Protein AF-A0A6V7LEH1-F1 (afdb_monomer)

Secondary structure (DSSP, 8-state):
--HHHHHHHHHTT--EEEEESS--SS--TTEEEEE---TT----TTT--HHHHHHHHHS-HHHHHIIIIIHHHHGGGSHHHHHHHTSPTTS-S-----

Organism: NCBI:txid1563983

Radius of gyration: 16.27 Å; Cα contacts (8 Å, |Δi|>4): 75; chains: 1; bounding box: 35×27×44 Å

Sequence (98 aa):
MTGQLMKELAARGHQVDVVSVFPQKEPIPNYRDINIRENDTLILVNQISYDFAFELASMSLEFFSQLAGDGVCQLLEHPAMQDILKNKKGAYDVIVVE

Mean predicted aligned error: 4.43 Å

Foldseek 3Di:
DCVVVQLVCQVVPAQGEDEDCDFDPDDHHSYHDDHLDDPLQDDPVVPDDPVNVVVVVPDDPVVCCCRVPVSVVVSCVRPSNVCVVPDDPPPDPDDDDD

Structure (mmCIF, N/CA/C/O backbone):
data_AF-A0A6V7LEH1-F1
#
_entry.id   AF-A0A6V7LEH1-F1
#
loop_
_atom_site.group_PDB
_atom_site.id
_atom_site.type_symbol
_atom_site.label_atom_id
_atom_site.label_alt_id
_atom_site.label_comp_id
_atom_site.label_asym_id
_atom_site.label_entity_id
_atom_site.label_seq_id
_atom_site.pdbx_PDB_ins_code
_atom_site.Cartn_x
_atom_site.Cartn_y
_atom_site.Cartn_z
_atom_site.occupancy
_atom_site.B_iso_or_equiv
_atom_site.auth_seq_id
_atom_site.auth_comp_id
_atom_site.auth_asym_id
_atom_site.auth_atom_id
_atom_site.pdbx_PDB_model_num
ATOM 1 N N . MET A 1 1 ? 2.819 -10.019 -0.534 1.00 46.72 1 MET A N 1
ATOM 2 C CA . MET A 1 1 ? 2.641 -11.351 0.095 1.00 46.72 1 MET A CA 1
ATOM 3 C C . MET A 1 1 ? 2.038 -11.282 1.511 1.00 46.72 1 MET A C 1
ATOM 5 O O . MET A 1 1 ? 1.976 -12.305 2.181 1.00 46.72 1 MET A O 1
ATOM 9 N N . THR A 1 2 ? 1.437 -10.165 1.934 1.00 57.75 2 THR A N 1
ATOM 10 C CA . THR A 1 2 ? 0.831 -9.983 3.273 1.00 57.75 2 THR A CA 1
ATOM 11 C C . THR A 1 2 ? -0.708 -10.017 3.271 1.00 57.75 2 THR A C 1
ATOM 13 O O . THR A 1 2 ? -1.347 -10.093 4.322 1.00 57.75 2 THR A O 1
ATOM 16 N N . GLY A 1 3 ? -1.331 -10.119 2.089 1.00 79.06 3 GLY A N 1
ATOM 17 C CA . GLY A 1 3 ? -2.786 -10.233 1.953 1.00 79.06 3 GLY A CA 1
ATOM 18 C C . GLY A 1 3 ? -3.403 -11.396 2.743 1.00 79.06 3 GLY A C 1
ATOM 19 O O . GLY A 1 3 ? -4.511 -11.249 3.249 1.00 79.06 3 GLY A O 1
ATOM 20 N N . GLN A 1 4 ? -2.700 -12.526 2.912 1.00 91.44 4 GLN A N 1
ATOM 21 C CA . GLN A 1 4 ? -3.242 -13.656 3.677 1.00 91.44 4 GLN A CA 1
ATOM 22 C C . GLN A 1 4 ? -3.322 -13.352 5.176 1.00 91.44 4 GLN A C 1
ATOM 24 O O . GLN A 1 4 ? -4.336 -13.656 5.791 1.00 91.44 4 GLN A O 1
ATOM 29 N N . LEU A 1 5 ? -2.306 -12.707 5.760 1.00 93.81 5 LEU A N 1
ATOM 30 C CA . LEU A 1 5 ? -2.321 -12.350 7.182 1.00 93.81 5 LEU A CA 1
ATOM 31 C C . LEU A 1 5 ? -3.510 -11.437 7.504 1.00 93.81 5 LEU A C 1
ATOM 33 O O . LEU A 1 5 ? -4.252 -11.697 8.447 1.00 93.81 5 LEU A O 1
ATOM 37 N N . MET A 1 6 ? -3.724 -10.405 6.685 1.00 95.06 6 MET A N 1
ATOM 38 C CA . MET A 1 6 ? -4.826 -9.458 6.874 1.00 95.06 6 MET A CA 1
ATOM 39 C C . MET A 1 6 ? -6.199 -10.134 6.743 1.00 95.06 6 MET A C 1
ATOM 41 O O . MET A 1 6 ? -7.095 -9.884 7.548 1.00 95.06 6 MET A O 1
ATOM 45 N N . LYS A 1 7 ? -6.356 -11.053 5.781 1.00 94.50 7 LYS A N 1
ATOM 46 C CA . LYS A 1 7 ? -7.583 -11.856 5.623 1.00 94.50 7 LYS A CA 1
ATOM 47 C C . LYS A 1 7 ? -7.849 -12.749 6.830 1.00 94.50 7 LYS A C 1
ATOM 49 O O . LYS A 1 7 ? -8.979 -12.832 7.298 1.00 94.50 7 LYS A O 1
ATOM 54 N N . GLU A 1 8 ? -6.811 -13.396 7.346 1.00 95.75 8 GLU A N 1
ATOM 55 C CA . GLU A 1 8 ? -6.904 -14.281 8.506 1.00 95.75 8 GLU A CA 1
ATO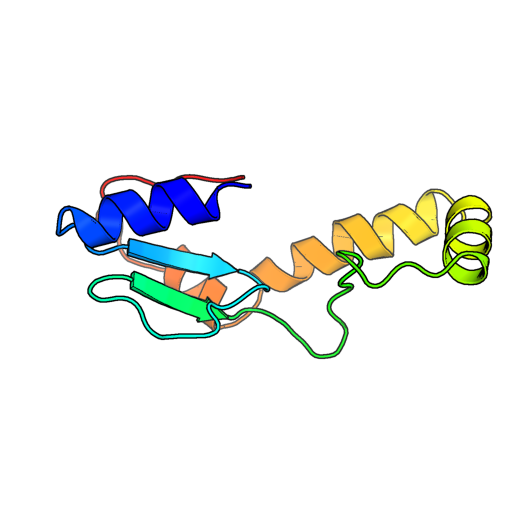M 56 C C . GLU A 1 8 ? -7.232 -13.528 9.804 1.00 95.75 8 GLU A C 1
ATOM 58 O O . GLU A 1 8 ? -7.926 -14.072 10.668 1.00 95.75 8 GLU A O 1
ATOM 63 N N . LEU A 1 9 ? -6.774 -12.280 9.946 1.00 96.25 9 LEU A N 1
ATOM 64 C CA . LEU A 1 9 ? -7.171 -11.392 11.042 1.00 96.25 9 LEU A CA 1
ATOM 65 C C . LEU A 1 9 ? -8.649 -10.996 10.923 1.00 96.25 9 LEU A C 1
ATOM 67 O O . LEU A 1 9 ? -9.397 -11.141 11.892 1.00 96.25 9 LEU A O 1
ATOM 71 N N . ALA A 1 10 ? -9.094 -10.588 9.732 1.00 96.88 10 ALA A N 1
ATOM 72 C CA . ALA A 1 10 ? -10.495 -10.248 9.482 1.00 96.88 10 ALA A CA 1
ATOM 73 C C . ALA A 1 10 ? -11.441 -11.437 9.744 1.00 96.88 10 ALA A C 1
ATOM 75 O O . ALA A 1 10 ? -12.464 -11.297 10.421 1.00 96.88 10 ALA A O 1
ATOM 76 N N . ALA A 1 11 ? -11.049 -12.639 9.306 1.00 97.00 11 ALA A N 1
ATOM 77 C CA . ALA A 1 11 ? -11.788 -13.883 9.536 1.00 97.00 11 ALA A CA 1
ATOM 78 C C . ALA A 1 11 ? -11.902 -14.260 11.025 1.00 97.00 11 ALA A C 1
ATOM 80 O O . ALA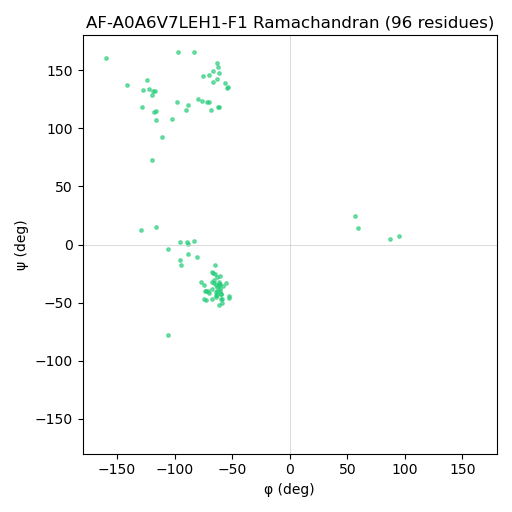 A 1 11 ? -12.877 -14.890 11.430 1.00 97.00 11 ALA A O 1
ATOM 81 N N . ARG A 1 12 ? -10.933 -13.851 11.855 1.00 97.44 12 ARG A N 1
ATOM 82 C CA . ARG A 1 12 ? -10.964 -14.023 13.320 1.00 97.44 12 ARG A CA 1
ATOM 83 C C . ARG A 1 12 ? -11.760 -12.934 14.046 1.00 97.44 12 ARG A C 1
ATOM 85 O O . ARG A 1 12 ? -11.841 -12.970 15.270 1.00 97.44 12 ARG A O 1
ATOM 92 N N . GLY A 1 13 ? -12.372 -12.005 13.312 1.00 97.62 13 GLY A N 1
ATOM 93 C CA . GLY A 1 13 ? -13.251 -10.969 13.857 1.00 97.62 13 GLY A CA 1
ATOM 94 C C . GLY A 1 13 ? -12.569 -9.631 14.141 1.00 97.62 1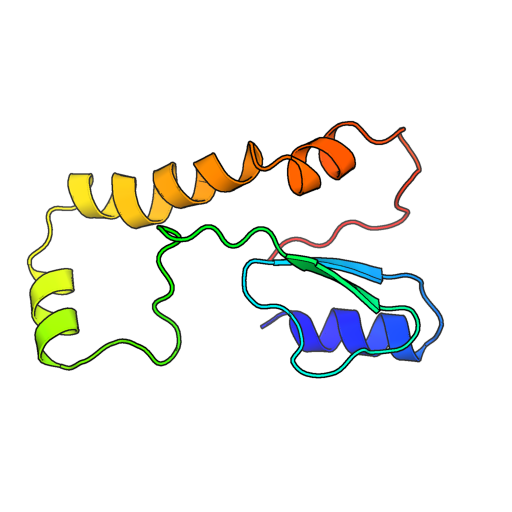3 GLY A C 1
ATOM 95 O O . GLY A 1 13 ? -13.203 -8.752 14.720 1.00 97.62 13 GLY A O 1
ATOM 96 N N . HIS A 1 14 ? -11.308 -9.448 13.742 1.00 97.56 14 HIS A N 1
ATOM 97 C CA . HIS A 1 14 ? -10.662 -8.136 13.812 1.00 97.56 14 HIS A CA 1
ATOM 98 C C . HIS A 1 14 ? -11.173 -7.225 12.690 1.00 97.56 14 HIS A C 1
ATOM 100 O O . HIS A 1 14 ? -11.419 -7.699 11.585 1.00 97.56 14 HIS A O 1
ATOM 106 N N . GLN A 1 15 ? -11.304 -5.922 12.952 1.00 97.44 15 GLN A N 1
ATOM 107 C CA . GLN A 1 15 ? -11.488 -4.933 11.886 1.00 97.44 15 GLN A CA 1
ATOM 108 C C . GLN A 1 15 ? -10.133 -4.627 11.258 1.00 97.44 15 GLN A C 1
ATOM 110 O O . GLN A 1 15 ? -9.185 -4.288 11.967 1.00 97.44 15 GLN A O 1
ATOM 115 N N . VAL A 1 16 ? -10.041 -4.784 9.943 1.00 96.50 16 VAL A N 1
ATOM 116 C CA . VAL A 1 16 ? -8.792 -4.634 9.203 1.00 96.50 16 VAL A CA 1
ATOM 117 C C . VAL A 1 16 ? -9.006 -3.670 8.049 1.00 96.50 16 VAL A C 1
ATOM 119 O O . VAL A 1 16 ? -9.776 -3.956 7.135 1.00 96.50 16 VAL A O 1
ATOM 122 N N . ASP A 1 17 ? -8.277 -2.562 8.073 1.00 95.50 17 ASP A N 1
ATOM 123 C CA . ASP A 1 17 ? -8.177 -1.632 6.954 1.00 95.50 17 ASP A CA 1
ATOM 124 C C . ASP A 1 17 ? -6.894 -1.952 6.183 1.00 95.50 17 ASP A C 1
ATOM 126 O O . ASP A 1 17 ? -5.803 -1.954 6.758 1.00 95.50 17 ASP A O 1
ATOM 130 N N . VAL 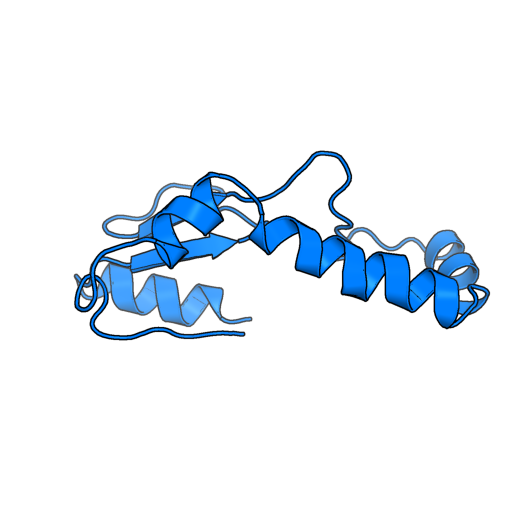A 1 18 ? -7.008 -2.241 4.885 1.00 95.38 18 VAL A N 1
ATOM 131 C CA . VAL A 1 18 ? -5.851 -2.521 4.025 1.00 95.38 18 VAL A CA 1
ATOM 132 C C . VAL A 1 18 ? -5.739 -1.467 2.948 1.00 95.38 18 VAL A C 1
ATOM 134 O O . VAL A 1 18 ? -6.581 -1.368 2.060 1.00 95.38 18 VAL A O 1
ATOM 137 N N . VAL A 1 19 ? -4.651 -0.708 3.014 1.00 93.94 19 VAL A N 1
ATOM 138 C CA . VAL A 1 19 ? -4.280 0.266 1.993 1.00 93.94 19 VAL A CA 1
ATOM 139 C C . VAL A 1 19 ? -3.437 -0.424 0.940 1.00 93.94 19 VAL A C 1
ATOM 141 O O . VAL A 1 19 ? -2.381 -0.975 1.248 1.00 93.94 19 VAL A O 1
ATOM 144 N N . SER A 1 20 ? -3.901 -0.429 -0.304 1.00 91.62 20 SER A N 1
ATOM 145 C CA . SER A 1 20 ? -3.178 -1.085 -1.389 1.00 91.62 20 SER A CA 1
ATOM 146 C C . SER A 1 20 ? -3.592 -0.557 -2.755 1.00 91.62 20 SER A C 1
ATOM 148 O O . SER A 1 20 ? -4.679 -0.019 -2.932 1.00 91.62 20 SER A O 1
ATOM 150 N N . VAL A 1 21 ? -2.741 -0.789 -3.750 1.00 90.88 21 VAL A N 1
ATOM 151 C CA . VAL A 1 21 ? -3.080 -0.640 -5.174 1.00 90.88 21 VAL A CA 1
ATOM 152 C C . VAL A 1 21 ? -3.673 -1.933 -5.768 1.00 90.88 21 VAL A C 1
ATOM 154 O O . VAL A 1 21 ? -4.002 -1.995 -6.955 1.00 90.88 21 VAL A O 1
ATOM 157 N N . PHE A 1 22 ? -3.808 -2.979 -4.943 1.00 90.62 22 PHE A N 1
ATOM 158 C CA . PHE A 1 22 ? -4.308 -4.308 -5.299 1.00 90.62 22 PHE A CA 1
ATOM 159 C C . PHE A 1 22 ? -5.565 -4.669 -4.484 1.00 90.62 22 PHE A C 1
ATOM 161 O O . PHE A 1 22 ? -5.482 -5.512 -3.585 1.00 90.62 22 PHE A O 1
ATOM 168 N N . PRO A 1 23 ? -6.727 -4.052 -4.765 1.00 90.19 23 PRO A N 1
ATOM 169 C CA . PRO A 1 23 ? -7.953 -4.334 -4.019 1.00 90.19 23 PRO A CA 1
ATOM 170 C C . PRO A 1 23 ? -8.397 -5.796 -4.172 1.00 90.19 23 PRO A C 1
ATOM 172 O O . PRO A 1 23 ? -8.128 -6.440 -5.197 1.00 90.19 23 PRO A O 1
ATOM 175 N N . GLN A 1 24 ? -9.105 -6.329 -3.172 1.00 90.88 24 GLN A N 1
ATOM 176 C CA . GLN A 1 24 ? -9.738 -7.643 -3.301 1.00 90.88 24 GLN A CA 1
ATOM 177 C C . GLN A 1 24 ? -10.772 -7.662 -4.434 1.00 90.88 24 GLN A C 1
ATOM 179 O O . GLN A 1 24 ? -11.444 -6.676 -4.722 1.00 90.88 24 GLN A O 1
ATOM 184 N N . LYS A 1 25 ? -10.907 -8.825 -5.080 1.00 89.31 25 LYS A N 1
ATOM 185 C CA . LYS A 1 25 ? -11.923 -9.041 -6.125 1.00 89.31 25 LYS A CA 1
ATOM 186 C C . LYS A 1 25 ? -13.327 -9.184 -5.545 1.00 89.31 25 LYS A C 1
ATOM 188 O O . LYS A 1 25 ? -14.287 -8.758 -6.168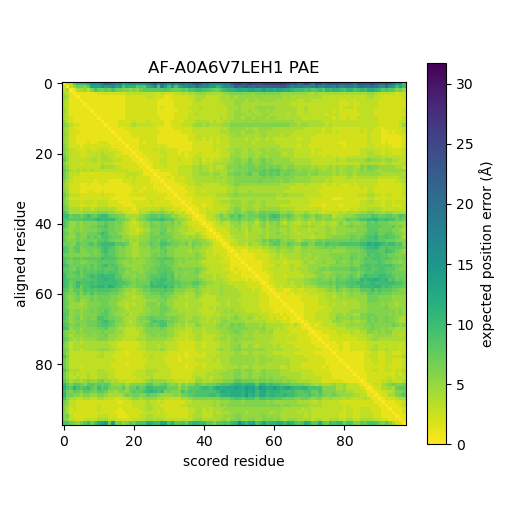 1.00 89.31 25 LYS A O 1
ATOM 193 N N . GLU A 1 26 ? -13.411 -9.793 -4.367 1.00 91.81 26 GLU A N 1
ATOM 194 C CA . GLU A 1 26 ? -14.651 -10.062 -3.652 1.00 91.81 26 GLU A CA 1
ATOM 195 C C . GLU A 1 26 ? -14.566 -9.434 -2.257 1.00 91.81 26 GLU A C 1
ATOM 197 O O . GLU A 1 26 ? -13.495 -9.491 -1.640 1.00 91.81 26 GLU A O 1
ATOM 202 N N . PRO A 1 27 ? -15.664 -8.861 -1.738 1.00 93.06 27 PRO A N 1
ATOM 203 C CA . PRO A 1 27 ? -15.684 -8.278 -0.405 1.00 93.06 27 PRO A CA 1
ATOM 204 C C . PRO A 1 27 ? -15.510 -9.355 0.672 1.00 93.06 27 PRO A C 1
ATOM 206 O O . PRO A 1 27 ? -16.091 -10.439 0.596 1.00 93.06 27 PRO A O 1
ATOM 209 N N . ILE A 1 28 ? -14.737 -9.037 1.712 1.00 94.62 28 ILE A N 1
ATOM 210 C CA . ILE A 1 28 ? -14.488 -9.921 2.857 1.00 94.62 28 ILE A CA 1
ATOM 211 C C . ILE A 1 28 ? -15.053 -9.249 4.123 1.00 94.62 28 ILE A C 1
ATOM 213 O O . ILE A 1 28 ? -14.793 -8.067 4.351 1.00 94.62 28 ILE A O 1
ATOM 217 N N . PRO A 1 29 ? -15.825 -9.957 4.970 1.00 96.50 29 PRO A N 1
ATOM 218 C CA . PRO A 1 29 ? -16.317 -9.397 6.228 1.00 96.50 29 PRO A CA 1
ATOM 219 C C . PRO A 1 29 ? -15.181 -8.878 7.120 1.00 96.50 29 PRO A C 1
ATOM 221 O O . PRO A 1 29 ? -14.152 -9.536 7.254 1.00 96.50 29 PRO A O 1
ATOM 224 N N . ASN A 1 30 ? -15.387 -7.718 7.752 1.00 97.12 30 ASN A N 1
ATOM 225 C CA . ASN A 1 30 ? -14.407 -7.020 8.603 1.00 97.12 30 ASN A CA 1
ATOM 226 C C . ASN A 1 30 ? -13.088 -6.630 7.907 1.00 97.12 30 ASN A C 1
ATOM 228 O O . ASN A 1 30 ? -12.123 -6.275 8.581 1.00 97.12 30 ASN A O 1
ATOM 232 N N . TYR A 1 31 ? -13.050 -6.674 6.576 1.00 96.62 31 TYR A N 1
ATOM 233 C CA . TYR A 1 31 ? -11.911 -6.264 5.769 1.00 96.62 31 TYR A CA 1
ATOM 234 C C . TYR A 1 31 ? -12.327 -5.090 4.886 1.00 96.62 31 TYR A C 1
ATOM 236 O O . TYR A 1 31 ? -13.173 -5.228 3.999 1.00 96.62 31 TYR A O 1
ATOM 244 N N . ARG A 1 32 ? -11.741 -3.923 5.123 1.00 95.50 32 ARG A N 1
ATOM 245 C CA . ARG A 1 32 ? -11.968 -2.726 4.323 1.00 95.50 32 ARG A CA 1
ATOM 246 C C . ARG A 1 32 ? -10.788 -2.521 3.385 1.00 95.50 32 ARG A C 1
ATOM 248 O O . ARG A 1 32 ? -9.707 -2.116 3.807 1.00 95.50 32 ARG A O 1
ATOM 255 N N . ASP A 1 33 ? -11.021 -2.762 2.100 1.00 94.44 33 ASP A N 1
ATOM 256 C CA . ASP A 1 33 ? -10.086 -2.377 1.046 1.00 94.44 33 ASP A CA 1
ATOM 257 C C . ASP A 1 33 ? -10.091 -0.857 0.858 1.00 94.44 33 ASP A C 1
ATOM 259 O O . ASP A 1 33 ? -11.118 -0.247 0.548 1.00 94.44 33 ASP A O 1
ATOM 263 N N . ILE A 1 34 ? 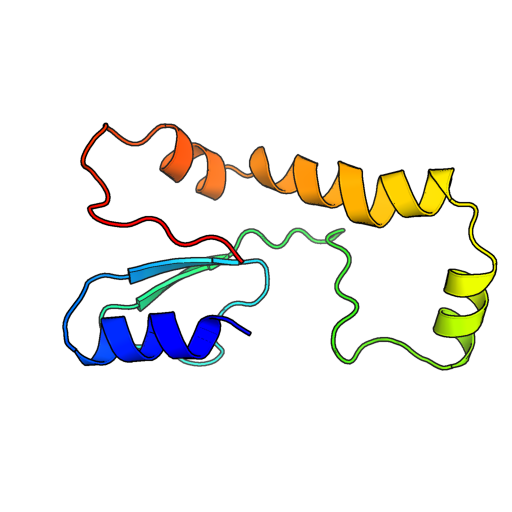-8.921 -0.247 1.010 1.00 94.69 34 ILE A N 1
ATOM 264 C CA . ILE A 1 34 ? -8.671 1.165 0.740 1.00 94.69 34 ILE A CA 1
ATOM 265 C C . ILE A 1 34 ? -7.763 1.226 -0.483 1.00 94.69 34 ILE A C 1
ATOM 267 O O . ILE A 1 34 ? -6.538 1.127 -0.393 1.00 94.69 34 ILE A O 1
ATOM 271 N N . ASN A 1 35 ? -8.395 1.341 -1.648 1.00 93.00 35 ASN A N 1
ATOM 272 C CA . ASN A 1 35 ? -7.684 1.413 -2.912 1.00 93.00 35 ASN A CA 1
ATOM 273 C C . ASN A 1 35 ? -7.062 2.804 -3.098 1.00 93.00 35 ASN A C 1
ATOM 275 O O . ASN A 1 35 ? -7.781 3.801 -3.078 1.00 93.00 35 ASN A O 1
ATOM 279 N N . ILE A 1 36 ? -5.747 2.846 -3.301 1.00 93.62 36 ILE A N 1
ATOM 280 C CA . ILE A 1 36 ? -4.980 4.072 -3.593 1.00 93.62 36 ILE A CA 1
ATOM 281 C C . ILE A 1 36 ? -4.343 4.038 -4.987 1.00 93.62 36 ILE A C 1
ATOM 283 O O . ILE A 1 36 ? -3.412 4.783 -5.266 1.00 93.62 36 ILE A O 1
ATOM 287 N N . ARG A 1 37 ? -4.786 3.117 -5.849 1.00 91.19 37 ARG A N 1
ATOM 288 C CA . ARG A 1 37 ? -4.292 3.003 -7.220 1.00 91.19 37 ARG A CA 1
ATOM 289 C C . ARG A 1 37 ? -4.774 4.181 -8.058 1.00 91.19 37 ARG A C 1
ATOM 291 O O . ARG A 1 37 ? -5.975 4.331 -8.269 1.00 91.19 37 ARG A O 1
ATOM 298 N N . GLU A 1 38 ? -3.820 4.900 -8.626 1.00 87.94 38 GLU A N 1
ATOM 299 C CA . GLU A 1 38 ? -4.032 5.929 -9.639 1.00 87.94 38 GLU A CA 1
ATOM 300 C C . GLU A 1 38 ? -3.818 5.371 -11.056 1.00 87.94 38 GLU A C 1
ATOM 302 O O . GLU A 1 38 ? -3.282 4.272 -11.251 1.00 87.94 38 GLU A O 1
ATOM 307 N N . ASN A 1 39 ? -4.259 6.119 -12.070 1.00 82.81 39 ASN A N 1
ATOM 308 C CA . ASN A 1 39 ? -4.185 5.691 -13.475 1.00 82.81 39 ASN A CA 1
ATOM 309 C C . ASN A 1 39 ? -2.747 5.464 -13.967 1.00 82.81 39 ASN A C 1
ATOM 311 O O . ASN A 1 39 ? -2.514 4.609 -14.820 1.00 82.81 39 ASN A O 1
ATOM 315 N N . ASP A 1 40 ? -1.799 6.225 -13.435 1.00 80.94 40 ASP A N 1
ATOM 316 C CA . ASP A 1 40 ? -0.368 6.187 -13.739 1.00 80.94 40 ASP A CA 1
ATOM 317 C C . ASP A 1 40 ? 0.436 5.322 -12.757 1.00 80.94 40 ASP A C 1
ATOM 319 O O . ASP A 1 40 ? 1.650 5.183 -12.901 1.00 80.94 40 ASP A O 1
ATOM 323 N N . THR A 1 41 ? -0.227 4.680 -11.788 1.00 83.94 41 THR A N 1
ATOM 324 C CA . THR A 1 41 ? 0.439 3.756 -10.869 1.00 83.94 41 THR A CA 1
ATOM 325 C C . THR A 1 41 ? 1.034 2.583 -11.643 1.00 83.94 41 THR A C 1
ATOM 327 O O . THR A 1 41 ? 0.313 1.780 -12.248 1.00 83.94 41 THR A O 1
ATOM 330 N N . LEU A 1 42 ? 2.358 2.437 -11.573 1.00 82.75 42 LEU A N 1
ATOM 331 C CA . LEU A 1 42 ? 3.059 1.330 -12.206 1.00 82.75 42 LEU A CA 1
ATOM 332 C C . LEU A 1 42 ? 2.715 0.001 -11.515 1.00 82.75 42 LEU A C 1
ATOM 334 O O . LEU A 1 42 ? 3.092 -0.239 -10.369 1.00 82.75 42 LEU A O 1
ATOM 338 N N . ILE A 1 43 ? 2.059 -0.907 -12.244 1.00 84.88 43 ILE A N 1
ATOM 339 C CA . ILE A 1 43 ? 1.758 -2.267 -11.783 1.00 84.88 43 ILE A CA 1
ATOM 340 C C . ILE A 1 43 ? 2.480 -3.282 -12.663 1.00 84.88 43 ILE A C 1
ATOM 342 O O . ILE A 1 43 ? 2.076 -3.542 -13.792 1.00 84.88 43 ILE A O 1
ATOM 346 N N . LEU A 1 44 ? 3.528 -3.898 -12.117 1.00 84.19 44 LEU A N 1
ATOM 347 C CA . LEU A 1 44 ? 4.335 -4.888 -12.838 1.00 84.19 44 LEU A CA 1
ATOM 348 C C . LEU A 1 44 ? 3.901 -6.340 -12.593 1.00 84.19 44 LEU A C 1
ATOM 350 O O . LEU A 1 44 ? 4.247 -7.245 -13.353 1.00 84.19 44 LEU A O 1
ATOM 354 N N . VAL A 1 45 ? 3.137 -6.591 -11.528 1.00 84.69 45 VAL A N 1
ATOM 355 C CA . VAL A 1 45 ? 2.756 -7.951 -11.125 1.00 84.69 45 VAL A CA 1
ATOM 356 C C . VAL A 1 45 ? 1.919 -8.610 -12.223 1.00 84.69 45 VAL A C 1
ATOM 358 O O . VAL A 1 45 ? 0.827 -8.147 -12.538 1.00 84.69 45 VAL A O 1
ATOM 361 N N . ASN A 1 46 ? 2.421 -9.718 -12.778 1.00 84.44 46 ASN A N 1
ATOM 362 C CA . ASN A 1 46 ? 1.801 -10.470 -13.878 1.00 84.44 46 ASN A CA 1
ATOM 363 C C . ASN A 1 46 ? 1.534 -9.641 -15.153 1.00 84.44 46 ASN A C 1
ATOM 365 O O . ASN A 1 46 ? 0.634 -9.985 -15.919 1.00 84.44 46 ASN A O 1
ATOM 369 N N . GLN A 1 47 ? 2.273 -8.547 -15.369 1.00 84.62 47 GLN A N 1
ATOM 370 C CA . GLN A 1 47 ? 2.113 -7.646 -16.523 1.00 84.62 47 GLN A CA 1
ATOM 371 C C . GLN A 1 47 ? 3.441 -7.361 -17.255 1.00 84.62 47 GLN A C 1
ATOM 373 O O . GLN A 1 47 ? 3.499 -6.474 -18.099 1.00 84.62 47 GLN A O 1
ATOM 378 N N . ILE A 1 48 ? 4.512 -8.109 -16.966 1.00 88.69 48 ILE A N 1
ATOM 379 C CA . ILE A 1 48 ? 5.805 -7.953 -17.650 1.00 88.69 48 ILE A CA 1
ATOM 380 C C . ILE A 1 48 ? 5.855 -8.875 -18.874 1.00 88.69 48 ILE A C 1
ATOM 382 O O . ILE A 1 48 ? 5.842 -10.099 -18.736 1.00 88.69 48 ILE A O 1
ATOM 386 N N . SER A 1 49 ? 5.939 -8.287 -20.069 1.00 91.12 49 SER A N 1
ATOM 387 C CA . SER A 1 49 ? 6.267 -9.008 -21.304 1.00 91.12 49 SER A CA 1
ATOM 388 C C . SER A 1 49 ? 7.784 -9.178 -21.460 1.00 91.12 49 SER A C 1
ATOM 390 O O . SER A 1 49 ? 8.566 -8.515 -20.780 1.00 91.12 49 SER A O 1
ATOM 392 N N . TYR A 1 50 ? 8.212 -10.058 -22.372 1.00 91.19 50 TYR A N 1
ATOM 393 C CA . TYR A 1 50 ? 9.635 -10.236 -22.682 1.00 91.19 50 TYR A CA 1
ATOM 394 C C . TYR A 1 50 ? 10.282 -8.932 -23.173 1.00 91.19 50 TYR A C 1
ATOM 396 O O . TYR A 1 50 ? 11.326 -8.535 -22.661 1.00 91.19 50 TYR A O 1
ATOM 404 N N . ASP A 1 51 ? 9.627 -8.240 -24.107 1.00 92.19 51 ASP A N 1
ATOM 405 C CA . ASP A 1 51 ? 10.142 -6.991 -24.674 1.00 92.19 51 ASP A CA 1
ATOM 406 C C . ASP A 1 51 ? 10.234 -5.897 -23.604 1.00 92.19 51 ASP A C 1
ATOM 408 O O . ASP A 1 51 ? 11.270 -5.251 -23.458 1.00 92.19 51 ASP A O 1
ATOM 412 N N . PHE A 1 52 ? 9.199 -5.772 -22.767 1.00 87.81 52 PHE A N 1
ATOM 413 C CA . PHE A 1 52 ? 9.190 -4.802 -21.676 1.00 87.81 52 PHE A CA 1
ATOM 414 C C . PHE A 1 52 ? 10.250 -5.109 -20.608 1.00 87.81 52 PHE A C 1
ATOM 416 O O . PHE A 1 52 ? 10.830 -4.195 -20.028 1.00 87.81 52 PHE A O 1
ATOM 423 N N . ALA A 1 53 ? 10.563 -6.385 -20.359 1.00 89.25 53 ALA A N 1
ATOM 424 C CA . ALA A 1 53 ? 11.667 -6.758 -19.475 1.00 89.25 53 ALA A CA 1
ATOM 425 C C . ALA A 1 53 ? 13.027 -6.285 -20.018 1.00 89.25 53 ALA A C 1
ATOM 427 O O . ALA A 1 53 ? 13.889 -5.868 -19.242 1.00 89.25 53 ALA A O 1
ATOM 428 N N . PHE A 1 54 ? 13.217 -6.324 -21.339 1.00 91.38 54 PHE A N 1
ATOM 429 C CA . PHE A 1 54 ? 14.436 -5.836 -21.981 1.00 91.38 54 PHE A CA 1
ATOM 430 C C . PHE A 1 54 ? 14.525 -4.307 -21.933 1.00 91.38 54 PHE A C 1
ATOM 432 O O . PHE A 1 54 ? 15.591 -3.763 -21.640 1.00 91.38 54 PHE A O 1
ATOM 439 N N . GLU A 1 55 ? 13.399 -3.617 -22.134 1.00 88.62 55 GLU A N 1
ATOM 440 C CA . GLU A 1 55 ? 13.299 -2.168 -21.935 1.00 88.62 55 GLU A CA 1
ATOM 441 C C . GLU A 1 55 ? 13.651 -1.793 -20.493 1.00 88.62 55 GLU A C 1
ATOM 443 O O . GLU A 1 55 ? 14.555 -0.982 -20.292 1.00 88.62 55 GLU A O 1
ATOM 448 N N . LEU A 1 56 ? 13.045 -2.455 -19.496 1.00 86.00 56 LEU A N 1
ATOM 449 C CA . LEU A 1 56 ? 13.354 -2.283 -18.071 1.00 86.00 56 LEU A CA 1
ATOM 450 C C . LEU A 1 56 ? 14.847 -2.438 -17.772 1.00 86.00 56 LEU A C 1
ATOM 452 O O . LEU A 1 56 ? 15.415 -1.603 -17.072 1.00 86.00 56 LEU A O 1
ATOM 456 N N . ALA A 1 57 ? 15.493 -3.468 -18.323 1.00 87.56 57 ALA A N 1
ATOM 457 C CA . ALA A 1 57 ? 16.922 -3.712 -18.127 1.00 87.56 57 ALA A CA 1
ATOM 458 C C . ALA A 1 57 ? 17.819 -2.640 -18.772 1.00 87.56 57 ALA A C 1
ATOM 460 O O . ALA A 1 57 ? 18.955 -2.449 -18.340 1.00 87.56 57 ALA A O 1
ATOM 461 N N . SER A 1 58 ? 17.323 -1.951 -19.802 1.00 91.19 58 SER A N 1
ATOM 462 C CA . SER A 1 58 ? 18.033 -0.866 -20.485 1.00 91.19 58 SER A CA 1
ATOM 463 C C . SER A 1 58 ? 17.801 0.518 -19.868 1.00 91.19 58 SER A C 1
ATOM 465 O O . SER A 1 58 ? 18.469 1.478 -20.258 1.00 91.19 58 SER A O 1
ATOM 467 N N . MET A 1 59 ? 16.875 0.640 -18.909 1.00 90.19 59 MET A N 1
ATOM 468 C CA . MET A 1 59 ? 16.576 1.916 -18.261 1.00 90.19 59 MET A CA 1
ATOM 469 C C . MET A 1 59 ? 17.718 2.380 -17.360 1.00 90.19 59 MET A C 1
ATOM 471 O O . MET A 1 59 ? 18.407 1.590 -16.714 1.00 90.19 59 MET A O 1
ATOM 475 N N . SER A 1 60 ? 17.907 3.700 -17.294 1.00 93.94 60 SER A N 1
ATOM 476 C CA . SER A 1 60 ? 18.859 4.281 -16.355 1.00 93.94 60 SER A CA 1
ATOM 477 C C . SER A 1 60 ? 18.380 4.071 -14.919 1.00 93.94 60 SER A C 1
ATOM 479 O O . SER A 1 60 ? 17.180 4.068 -14.632 1.00 93.94 60 SER A O 1
ATOM 481 N N . LEU A 1 61 ? 19.333 3.948 -13.994 1.00 90.25 61 LEU A N 1
ATOM 482 C CA . LEU A 1 61 ? 19.026 3.845 -12.569 1.00 90.25 61 LEU A CA 1
ATOM 483 C C . LEU A 1 61 ? 18.227 5.058 -12.068 1.00 90.25 61 LEU A C 1
ATOM 485 O O . LEU A 1 61 ? 17.349 4.906 -11.225 1.00 90.25 61 LEU A O 1
ATOM 489 N N . GLU A 1 62 ? 18.519 6.248 -12.599 1.00 92.38 62 GLU A N 1
ATOM 490 C CA . GLU A 1 62 ? 17.803 7.483 -12.268 1.00 92.38 62 GLU A CA 1
ATOM 491 C C . GLU A 1 62 ? 16.325 7.390 -12.655 1.00 92.38 62 GLU A C 1
ATOM 493 O O . GLU A 1 62 ? 15.456 7.584 -11.807 1.00 92.38 62 GLU A O 1
ATOM 498 N N . PHE A 1 63 ? 16.036 7.018 -13.905 1.00 89.69 63 PHE A N 1
ATOM 499 C CA . PHE A 1 63 ? 14.660 6.894 -14.374 1.00 89.69 63 PHE A CA 1
ATOM 500 C C . PHE A 1 63 ? 13.912 5.784 -13.628 1.00 89.69 63 PHE A C 1
ATOM 502 O O . PHE A 1 63 ? 12.770 5.968 -13.211 1.00 89.69 63 PHE A O 1
ATOM 509 N N . PHE A 1 64 ? 14.576 4.651 -13.383 1.00 87.38 64 PHE A N 1
ATOM 510 C CA . PHE A 1 64 ? 13.997 3.572 -12.589 1.00 87.38 64 PHE A CA 1
ATOM 511 C C . PHE A 1 64 ? 13.671 4.019 -11.157 1.00 87.38 64 PHE A C 1
ATOM 513 O O . PHE A 1 64 ? 12.614 3.674 -10.638 1.00 87.38 64 PHE A O 1
ATOM 520 N N . SER A 1 65 ? 14.538 4.821 -10.534 1.00 89.38 65 SER A N 1
ATOM 521 C CA . SER A 1 65 ? 14.312 5.345 -9.180 1.00 89.38 65 SER A CA 1
ATOM 522 C C . SER A 1 65 ? 13.141 6.325 -9.130 1.00 89.38 65 SER A C 1
ATOM 524 O O . SER A 1 65 ? 12.351 6.272 -8.192 1.00 89.38 65 SER A O 1
ATOM 526 N N . GLN A 1 66 ? 12.973 7.170 -10.149 1.00 87.62 66 GLN A N 1
ATOM 527 C CA . GLN A 1 66 ? 11.802 8.047 -10.245 1.00 87.62 66 GLN A CA 1
ATOM 528 C C . GLN A 1 66 ? 10.512 7.234 -10.396 1.00 87.62 66 GLN A C 1
ATOM 530 O O . GLN A 1 66 ? 9.529 7.481 -9.702 1.00 87.62 66 GLN A O 1
ATOM 535 N N . LEU A 1 67 ? 10.523 6.228 -11.272 1.00 83.81 67 LEU A N 1
ATOM 536 C CA . LEU A 1 67 ? 9.336 5.442 -11.588 1.00 83.81 67 LEU A CA 1
ATOM 537 C C . LEU A 1 67 ? 8.923 4.491 -10.448 1.00 83.81 67 LEU A C 1
ATOM 539 O O . LEU A 1 67 ? 7.751 4.435 -10.085 1.00 83.81 67 LEU A O 1
ATOM 543 N N . ALA A 1 68 ? 9.870 3.731 -9.892 1.00 83.94 68 ALA A N 1
ATOM 544 C CA . ALA A 1 68 ? 9.609 2.707 -8.875 1.00 83.94 68 ALA A CA 1
ATOM 545 C C . ALA A 1 68 ? 9.799 3.201 -7.429 1.00 83.94 68 ALA A C 1
ATOM 547 O O . ALA A 1 68 ? 9.395 2.511 -6.495 1.00 83.94 68 ALA A O 1
ATOM 548 N N . GLY A 1 69 ? 10.424 4.365 -7.237 1.00 86.38 69 GLY A N 1
ATOM 549 C CA . GLY A 1 69 ? 10.617 5.011 -5.940 1.00 86.38 69 GLY A CA 1
ATOM 550 C C . GLY A 1 69 ? 9.686 6.205 -5.774 1.00 86.38 69 GLY A C 1
ATOM 551 O O . GLY A 1 69 ? 8.658 6.094 -5.108 1.00 86.38 69 GLY A O 1
ATOM 552 N N . ASP A 1 70 ? 10.024 7.338 -6.395 1.00 87.00 70 ASP A N 1
ATOM 553 C CA . ASP A 1 70 ? 9.304 8.606 -6.190 1.00 87.00 70 ASP A CA 1
ATOM 554 C C . ASP A 1 70 ? 7.820 8.504 -6.565 1.00 87.00 70 ASP A C 1
ATOM 556 O O . ASP A 1 70 ? 6.966 8.963 -5.808 1.00 87.00 70 ASP A O 1
ATOM 560 N N . GLY A 1 71 ? 7.492 7.842 -7.679 1.00 82.62 71 GLY A N 1
ATOM 561 C CA . GLY A 1 71 ? 6.105 7.604 -8.091 1.00 82.62 71 GLY A CA 1
ATOM 562 C C . GLY A 1 71 ? 5.303 6.788 -7.072 1.00 82.62 71 GLY A C 1
ATOM 563 O O . GLY A 1 71 ? 4.123 7.048 -6.854 1.00 82.62 71 GLY A O 1
ATOM 564 N N . VAL A 1 72 ? 5.942 5.847 -6.370 1.00 84.06 72 VAL A N 1
ATOM 565 C CA . VAL A 1 72 ? 5.298 5.105 -5.272 1.00 84.06 72 VAL A CA 1
ATOM 566 C C . VAL A 1 72 ? 5.125 6.006 -4.050 1.00 84.06 72 VAL A C 1
ATOM 568 O O . VAL A 1 72 ? 4.072 5.984 -3.415 1.00 84.06 72 VAL A O 1
ATOM 571 N N . CYS A 1 73 ? 6.118 6.842 -3.737 1.00 87.62 73 CYS A N 1
ATOM 572 C CA . CYS A 1 73 ? 6.035 7.813 -2.644 1.00 87.62 73 CYS A CA 1
ATOM 573 C C . CYS A 1 73 ? 4.905 8.832 -2.847 1.00 87.62 73 CYS A C 1
ATOM 575 O O . CYS A 1 73 ? 4.267 9.219 -1.870 1.00 87.62 73 CYS A O 1
ATOM 577 N N . GLN A 1 74 ? 4.610 9.230 -4.088 1.00 88.88 74 GLN A N 1
ATOM 578 C CA . GLN A 1 74 ? 3.497 10.137 -4.404 1.00 88.88 74 GLN A CA 1
ATOM 579 C C . GLN A 1 74 ? 2.135 9.572 -3.980 1.00 88.88 74 GLN A C 1
ATOM 581 O O . GLN A 1 74 ? 1.245 10.332 -3.603 1.00 88.88 74 GLN A O 1
ATOM 586 N N . LEU A 1 75 ? 1.979 8.245 -3.912 1.00 90.19 75 LEU A N 1
ATOM 587 C CA . LEU A 1 75 ? 0.749 7.622 -3.411 1.00 90.19 75 LEU A CA 1
ATOM 588 C C . LEU A 1 75 ? 0.486 7.923 -1.927 1.00 90.19 75 LEU A C 1
ATOM 590 O O . LEU A 1 75 ? -0.649 7.800 -1.464 1.00 90.19 75 LEU A O 1
ATOM 594 N N . LEU A 1 76 ? 1.496 8.366 -1.170 1.00 90.88 76 LEU A N 1
ATOM 595 C CA . LEU A 1 76 ? 1.295 8.850 0.197 1.00 90.88 76 LEU A CA 1
ATOM 596 C C . LEU A 1 76 ? 0.446 10.124 0.242 1.00 90.88 76 LEU A C 1
ATOM 598 O O . LEU A 1 76 ? -0.212 10.379 1.251 1.00 90.88 76 LEU A O 1
ATOM 602 N N . GLU A 1 77 ? 0.427 10.911 -0.833 1.00 92.81 77 GLU A N 1
ATOM 603 C CA . GLU A 1 77 ? -0.387 12.123 -0.952 1.00 92.81 77 GLU A CA 1
ATOM 604 C C . GLU A 1 77 ? -1.848 11.824 -1.314 1.00 92.81 77 GLU A C 1
ATOM 606 O O . GLU A 1 77 ? -2.697 12.709 -1.183 1.00 92.81 77 GLU A O 1
ATOM 611 N N . HIS A 1 78 ? -2.170 10.580 -1.696 1.00 94.94 78 HIS A N 1
ATOM 612 C CA . HIS A 1 78 ? -3.528 10.170 -2.046 1.00 94.94 78 HIS A CA 1
ATOM 613 C C . HIS A 1 78 ? -4.516 10.521 -0.915 1.00 94.94 78 HIS A C 1
ATOM 615 O O . HIS A 1 78 ? -4.233 10.223 0.253 1.00 94.94 78 HIS A O 1
ATOM 621 N N . PRO A 1 79 ? -5.708 11.083 -1.207 1.00 95.06 79 PRO A N 1
ATOM 622 C CA . PRO A 1 79 ? -6.650 11.531 -0.177 1.00 95.06 79 PRO A CA 1
ATOM 623 C C . PRO A 1 79 ? -6.986 10.456 0.865 1.00 95.06 79 PRO A C 1
ATOM 625 O O . PRO A 1 79 ? -6.909 10.708 2.064 1.00 95.06 79 PRO A O 1
ATOM 628 N N . ALA A 1 80 ? -7.248 9.222 0.424 1.00 94.31 80 ALA A N 1
ATOM 629 C CA . ALA A 1 80 ? -7.529 8.113 1.338 1.00 94.31 80 ALA A CA 1
ATOM 630 C C . ALA A 1 80 ? -6.326 7.727 2.222 1.00 94.31 80 ALA A C 1
ATOM 632 O O . ALA A 1 80 ? -6.517 7.289 3.354 1.00 94.31 80 ALA A O 1
ATOM 633 N N . MET A 1 81 ? -5.092 7.912 1.738 1.00 94.06 81 MET A N 1
ATOM 634 C CA . MET A 1 81 ? -3.894 7.693 2.549 1.00 94.06 81 MET A CA 1
ATOM 635 C C . MET A 1 81 ? -3.719 8.828 3.562 1.00 94.06 81 MET A C 1
ATOM 637 O O . MET A 1 81 ? -3.428 8.591 4.735 1.00 94.06 81 MET A O 1
ATOM 641 N N . GLN A 1 82 ? -3.989 10.065 3.147 1.00 95.25 82 GLN A N 1
ATOM 642 C CA . GLN A 1 82 ? -3.978 11.230 4.027 1.00 95.25 82 GLN A CA 1
ATOM 643 C C . GLN A 1 82 ? -5.005 11.116 5.161 1.00 95.25 82 GLN A C 1
ATOM 645 O O . GLN A 1 82 ? -4.682 11.485 6.289 1.00 95.25 82 GLN A O 1
ATOM 650 N N . ASP A 1 83 ? -6.193 10.567 4.906 1.00 93.19 83 ASP A N 1
ATOM 651 C CA . ASP A 1 83 ? -7.213 10.329 5.939 1.00 93.19 83 ASP A CA 1
ATOM 652 C C . ASP A 1 83 ? -6.729 9.359 7.025 1.00 93.19 83 ASP A C 1
ATOM 654 O O . ASP A 1 83 ? -7.025 9.536 8.208 1.00 93.19 83 ASP A O 1
ATOM 658 N N . ILE A 1 84 ? -5.936 8.358 6.644 1.00 92.44 84 ILE A N 1
ATOM 659 C CA . ILE A 1 84 ? -5.345 7.387 7.573 1.00 92.44 84 ILE A CA 1
ATOM 660 C C . ILE A 1 84 ? -4.198 8.023 8.351 1.00 92.44 84 ILE A C 1
ATOM 662 O O . ILE A 1 84 ? -4.154 7.918 9.576 1.00 92.44 84 ILE A O 1
ATOM 666 N N . LEU A 1 85 ? -3.295 8.722 7.659 1.00 91.12 85 LEU A N 1
ATOM 667 C CA . LEU A 1 85 ? -2.130 9.375 8.264 1.00 91.12 85 LEU A CA 1
ATOM 668 C C . LEU A 1 85 ? -2.522 10.492 9.239 1.00 91.12 85 LEU A C 1
ATOM 670 O O . LEU A 1 85 ? -1.851 10.700 10.249 1.00 91.12 85 LEU A O 1
ATOM 674 N N . LYS A 1 86 ? -3.611 11.210 8.950 1.00 92.50 86 LYS A N 1
ATOM 675 C CA . LYS A 1 86 ? -4.145 12.294 9.790 1.00 92.50 86 LYS A CA 1
ATOM 676 C C . LYS A 1 86 ? -5.149 11.803 10.831 1.00 92.50 86 LYS A C 1
ATOM 678 O O . LYS A 1 86 ? -5.698 12.622 11.573 1.00 92.50 86 LYS A O 1
ATOM 683 N N . ASN A 1 87 ? -5.402 10.497 10.898 1.00 89.25 87 ASN A N 1
ATOM 684 C CA . ASN A 1 87 ? -6.315 9.940 11.880 1.00 89.25 87 ASN A CA 1
ATOM 685 C C . ASN A 1 87 ? -5.791 10.181 13.308 1.00 89.25 87 ASN A C 1
ATOM 687 O O . ASN A 1 87 ? -4.600 10.397 13.556 1.00 89.25 87 ASN A O 1
ATOM 691 N N . LYS A 1 88 ? -6.700 10.172 14.280 1.00 90.44 88 LYS A N 1
ATOM 692 C CA . LYS A 1 88 ? -6.360 10.381 15.685 1.00 90.44 88 LYS A CA 1
ATOM 693 C C . LYS A 1 88 ? -5.448 9.254 16.168 1.00 90.44 88 LYS A C 1
ATOM 695 O O . LYS A 1 88 ? -5.639 8.085 15.839 1.00 90.44 88 LYS A O 1
ATOM 700 N N . LYS A 1 89 ? -4.479 9.603 17.016 1.00 86.44 89 LYS A N 1
ATOM 701 C CA . LYS A 1 89 ? -3.658 8.606 17.714 1.00 86.44 89 LYS A CA 1
ATOM 702 C C . LYS A 1 89 ? -4.562 7.624 18.467 1.00 86.44 89 LYS A C 1
ATOM 704 O O . LYS A 1 89 ? -5.493 8.055 19.143 1.00 86.44 89 LYS A O 1
ATOM 709 N N . GLY A 1 90 ? -4.263 6.332 18.350 1.00 88.75 90 GLY A N 1
ATOM 710 C CA . GLY A 1 90 ? -5.068 5.254 18.930 1.00 88.75 90 GLY A CA 1
ATOM 711 C C . GLY A 1 90 ? -6.215 4.758 18.043 1.00 88.75 90 GLY A C 1
ATOM 712 O O . GLY A 1 90 ? -6.982 3.922 18.495 1.00 88.75 90 GLY A O 1
ATOM 713 N N . ALA A 1 91 ? -6.344 5.241 16.800 1.00 90.88 91 ALA A N 1
ATOM 714 C CA . ALA A 1 91 ? -7.318 4.700 15.846 1.00 90.88 91 ALA A CA 1
ATOM 715 C C . ALA A 1 91 ? -6.997 3.265 15.387 1.00 90.88 91 ALA A C 1
ATOM 717 O O . ALA A 1 91 ? -7.902 2.544 14.983 1.00 90.88 91 ALA A O 1
ATOM 718 N N . TYR A 1 92 ? -5.726 2.860 15.463 1.00 93.88 92 TYR A N 1
ATOM 719 C CA . TYR A 1 92 ? -5.266 1.513 15.142 1.00 93.88 92 TYR A CA 1
ATOM 720 C C . TYR A 1 92 ? -4.446 0.960 16.305 1.00 93.88 92 TYR A C 1
ATOM 722 O O . TYR A 1 92 ? -3.538 1.636 16.795 1.00 93.88 92 TYR A O 1
ATOM 730 N N . ASP A 1 93 ? -4.741 -0.275 16.707 1.00 94.88 93 ASP A N 1
ATOM 731 C CA . ASP A 1 93 ? -3.983 -0.994 17.738 1.00 94.88 93 ASP A CA 1
ATOM 732 C C . ASP A 1 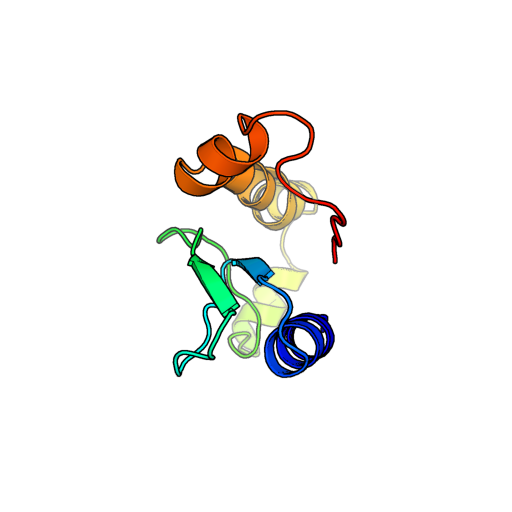93 ? -2.658 -1.551 17.194 1.00 94.88 93 ASP A C 1
ATOM 734 O O . ASP A 1 93 ? -1.666 -1.647 17.916 1.00 94.88 93 ASP A O 1
ATOM 738 N N . VAL A 1 94 ? -2.637 -1.923 15.908 1.00 93.88 94 VAL A N 1
ATOM 739 C CA . VAL A 1 94 ? -1.490 -2.524 15.217 1.00 93.88 94 VAL A CA 1
ATOM 740 C C . VAL A 1 94 ? -1.404 -1.966 13.799 1.00 93.88 94 VAL A C 1
ATOM 742 O O . VAL A 1 94 ? -2.412 -1.872 13.103 1.00 93.88 94 VAL A O 1
ATOM 745 N N . ILE A 1 95 ? -0.188 -1.636 13.362 1.00 92.81 95 ILE A N 1
ATOM 746 C CA . ILE A 1 95 ? 0.123 -1.261 11.979 1.00 92.81 95 ILE A CA 1
ATOM 747 C C . ILE A 1 95 ? 1.149 -2.261 11.448 1.00 92.81 95 ILE A C 1
ATOM 749 O O . ILE A 1 95 ? 2.177 -2.495 12.083 1.00 92.81 95 ILE A O 1
ATOM 753 N N . VAL A 1 96 ? 0.864 -2.845 10.286 1.0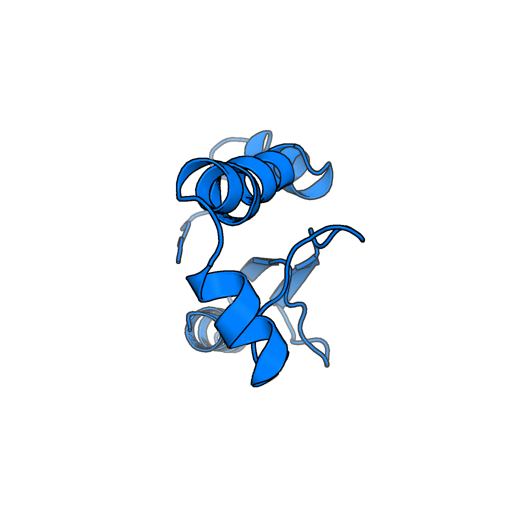0 93.12 96 VAL A N 1
ATOM 754 C CA . VAL A 1 96 ? 1.755 -3.771 9.577 1.00 93.12 96 VAL A CA 1
ATOM 755 C C . VAL A 1 96 ? 2.092 -3.154 8.225 1.00 93.12 96 VAL A C 1
ATOM 757 O O . VAL A 1 96 ? 1.195 -2.690 7.526 1.00 93.12 96 VAL A O 1
ATOM 760 N N . VAL A 1 97 ? 3.375 -3.146 7.871 1.00 89.88 97 VAL A N 1
ATOM 761 C CA . VAL A 1 97 ? 3.877 -2.643 6.586 1.00 89.88 97 VAL A CA 1
ATOM 762 C C . VAL A 1 97 ? 4.627 -3.781 5.897 1.00 89.88 97 VAL A C 1
ATOM 764 O O . VAL A 1 97 ? 5.404 -4.480 6.549 1.00 89.88 97 VAL A O 1
ATOM 767 N N . GLU A 1 98 ? 4.362 -3.972 4.606 1.00 72.19 98 GLU A N 1
ATOM 768 C CA . GLU A 1 98 ? 5.074 -4.890 3.707 1.00 72.19 98 GLU A CA 1
ATOM 769 C C . GLU A 1 98 ? 5.655 -4.106 2.531 1.00 72.19 98 GLU A C 1
ATOM 771 O O . GLU A 1 98 ? 4.914 -3.258 1.985 1.00 72.19 98 GLU A O 1
#

Solvent-accessible surface area (backbone atoms only — not comparable to full-atom values): 6306 Å² total; per-residue (Å²): 139,59,66,62,60,54,49,56,42,12,73,74,69,38,82,36,81,44,79,35,74,71,62,74,94,65,92,50,73,51,45,45,72,40,69,64,62,54,95,84,57,87,72,61,83,98,61,73,49,75,67,55,50,53,52,59,72,69,52,53,71,68,60,49,42,45,60,72,40,52,54,54,57,53,46,57,70,36,69,76,44,40,55,60,74,69,46,63,90,80,78,60,96,75,88,87,88,133

pLDDT: mean 89.96, std 7.19, range [46.72, 97.62]

=== Feature glossary ===
Legend for the data blocks above and below:

— What the protein is —

Sequence gives the chain of amino acids in standard one-letter code (A=alanine, C=cysteine, …, Y=tyrosine), read N→C. It is the only feature that is directly encoded by the gene; all structural features are derived from the folded form of this sequence.

The annotation block draws on four external resources. InterPro: which protein families and domains the sequence belongs to. GO: standardized terms for what the protein does, what process it participates in, and where in the cell it acts. CATH: which structural fold it has in the CATH hierarchy. Organism: the species of origin.

— Where its atoms are —

Atomic coordinates in PDBx/mmCIF format — the same representation the Protein Data Bank distributes. Each line of the _atom_site loop places one backbone atom in Cartesian space (units: ångströms, origin: arbitrary).

Six rendered views show the 3D structure from the faces of a cube — i.e. along ±x, ±y, ±z. Rendering representation is drawn randomly per protein from cartoon (secondary-structure ribbons), sticks (backbone bonds), or molecular surface; coloring is either N→C rainbow (blue at the N-terminus through red at the C-terminus) or one color per chain.

— Local backbone conformation —

DSSP 8-state secondary structure assigns each residue one of H (α-helix), G (3₁₀-helix), I (π-helix), E (extended β-strand), B (isolated β-bridge), T (hydrogen-bonded turn), S (bend), or '-' (coil). The assignment is computed from backbone hydrogen-bond geometry via the Kabsch–Sander algorithm.

P-SEA three-state annotation labels each residue as helix, strand, or coil based purely on the geometry of the Cα trace. It serves as a fallback when the full backbone (and thus DSSP) is unavailable.

φ (phi) and ψ (psi) are the two rotatable backbone dihedrals per residue: φ is the C(i-1)–N–Cα–C torsion, ψ is the N–Cα–C–N(i+1) torsion, both in degrees on (−180°, 180°]. α-helical residues cluster near (−60°, −45°); β-strand residues near (−120°, +130°). A Ramachandran plot is simply a scatter of (φ, ψ) for every residue.

— Global shape and packing —

Radius of gyration (Rg) is the root-mean-square distance of Cα atoms from their centroid — a single number for overall size and compactness. A globular domain of N residues has Rg ≈ 2.2·N^0.38 Å; an extended or disordered chain has a much larger Rg. The Cα contact count is the number of residue pairs whose Cα atoms are within 8 Å and are more than four positions apart in sequence — a standard proxy for tertiary packing density. The bounding box is the smallest axis-aligned box enclosing all Cα atoms.

Accessible surface area quantifies burial. A residue with SASA near zero is packed into the hydrophobic core; one with SASA >100 Å² sits on the surface. Computed here via the Shrake–Rupley numerical algorithm with a 1.4 Å probe.

The contact map is a binary N×N matrix image: pixel (i, j) is dark where Cα_i and Cα_j are within 8 Å and |i−j|>4. Because the |i−j|>4 filter removes local helical contacts, off-diagonal stripes parallel to the main diagonal indicate parallel β-sheets; stripes perpendicular to it indicate antiparallel β-sheets. The Ramachandran plot scatters every residue's (φ, ψ) pair against the sterically allowed regions. The PAE heatmap renders the predicted-aligned-error matrix.

— Structural neighborhood —

A 3Di character summarizes, for each residue, the relative orientation of the Cα frame of its nearest spatial neighbor. Because it encodes fold topology rather than chemistry, 3Di alignments detect remote structural sim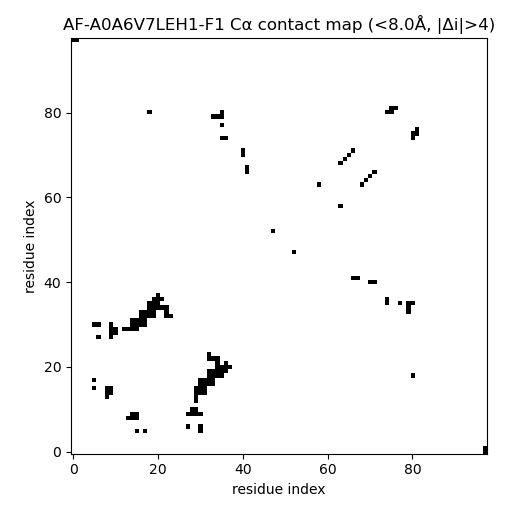ilarity that sequence alignment misses.

Structural nearest neighbors (via Foldseek easy-search vs the PDB). Reported per hit: target PDB id, E-value, and alignment TM-score. A TM-score above ~0.5 is the conventional threshold for 'same fold'.

— Confidence and disorder —

For AlphaFold models, the B-factor field carries pLDDT — the model's own estimate of local accuracy on a 0–100 scale. Regions with pLDDT<50 should be treated as essentially unmodeled; they often correspond to intrinsically disordered segments.

B-factor (Debye–Waller factor) reflects atomic displacement in the crystal lattice. It is an experimental observable (units Å²), not a prediction; low values mean the atom is pinned down, high values mean it moves or is heterogeneous across the crystal.

Predicted Aligned Error (PAE) is an AlphaFold confidence matrix: entry (i, j) is the expected error in the position of residue j, in ångströms, when the prediction is superimposed on the true structure at residue i. Low PAE within a block of residues means that block is internally rigid and well-predicted; high PAE between two blocks means their relative placement is uncertain even if each block individually is confident.